Protein AF-A0A7V9BGT3-F1 (afdb_monomer_lite)

Foldseek 3Di:
DDDPLQVVQVVVVVVVCVVCVVQNVQKDWDDQVVVCVVCPPPVDPDPRDDNHTDIDGHPPD

Sequence (61 aa):
MTSPLYIVARTVLLDALDALGEQRDAVVLVGAQAIYLHTGDADIAVPAFTTDGDLVIDHHA

Structure (mmCIF, N/CA/C/O backbone):
data_AF-A0A7V9BGT3-F1
#
_entry.id   AF-A0A7V9BGT3-F1
#
loop_
_atom_site.group_PDB
_atom_site.id
_atom_site.type_symbol
_atom_site.label_atom_id
_atom_site.label_alt_id
_atom_site.label_comp_id
_atom_site.label_asym_id
_atom_site.label_entity_id
_atom_site.label_seq_id
_atom_site.pdbx_PDB_ins_code
_atom_site.Cartn_x
_atom_site.Cartn_y
_atom_site.Cartn_z
_atom_site.occupancy
_atom_site.B_iso_or_equiv
_atom_site.auth_seq_id
_atom_site.auth_comp_id
_atom_site.auth_asym_id
_atom_site.auth_atom_id
_atom_site.pdbx_PDB_model_num
ATOM 1 N N . MET A 1 1 ? 16.919 -4.993 -11.461 1.00 60.28 1 MET A N 1
ATOM 2 C CA . MET A 1 1 ? 17.078 -4.198 -10.223 1.00 60.28 1 MET A CA 1
ATOM 3 C C . MET A 1 1 ? 15.808 -3.401 -10.019 1.00 60.28 1 MET A C 1
ATOM 5 O O . MET A 1 1 ? 15.352 -2.785 -10.974 1.00 60.28 1 MET A O 1
ATOM 9 N N . THR A 1 2 ? 15.227 -3.443 -8.825 1.00 75.56 2 THR A N 1
ATOM 10 C CA . THR A 1 2 ? 14.010 -2.690 -8.502 1.00 75.56 2 THR A CA 1
ATOM 11 C C . THR A 1 2 ? 14.311 -1.191 -8.467 1.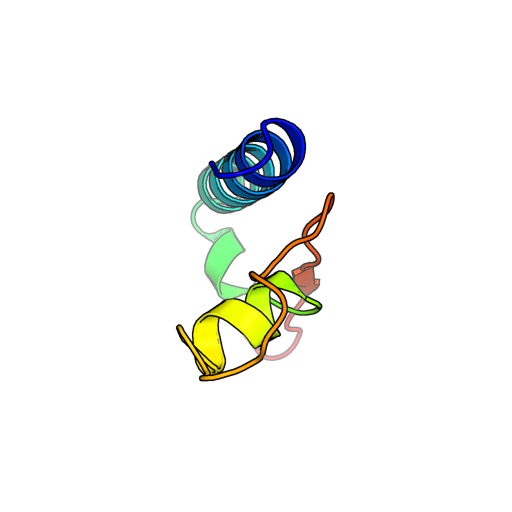00 75.56 2 THR A C 1
ATOM 13 O O . THR A 1 2 ? 15.329 -0.779 -7.912 1.00 75.56 2 THR A O 1
ATOM 16 N N . SER A 1 3 ? 13.455 -0.377 -9.086 1.00 89.12 3 SER A N 1
ATOM 17 C CA . SER A 1 3 ? 13.641 1.077 -9.158 1.00 89.12 3 SER A CA 1
ATOM 18 C C . SER A 1 3 ? 13.625 1.723 -7.761 1.00 89.12 3 SER A C 1
ATOM 20 O O . SER A 1 3 ? 12.721 1.414 -6.979 1.00 89.12 3 SER A O 1
ATOM 22 N N . PRO A 1 4 ? 14.543 2.662 -7.443 1.00 93.12 4 PRO A N 1
ATOM 23 C CA . PRO A 1 4 ? 14.528 3.388 -6.170 1.00 93.12 4 PRO A CA 1
ATOM 24 C C . PRO A 1 4 ? 13.204 4.106 -5.903 1.00 93.12 4 PRO A C 1
ATOM 26 O O . PRO A 1 4 ? 12.742 4.140 -4.769 1.00 93.12 4 PRO A O 1
ATOM 29 N N . LEU A 1 5 ? 12.562 4.634 -6.949 1.00 93.50 5 LEU A N 1
ATOM 30 C CA . LEU A 1 5 ? 11.295 5.347 -6.808 1.00 93.50 5 LEU A CA 1
ATOM 31 C C . LEU A 1 5 ? 10.140 4.404 -6.460 1.00 93.50 5 LEU A C 1
ATOM 33 O O . LEU A 1 5 ? 9.288 4.760 -5.657 1.00 93.50 5 LEU A O 1
ATOM 37 N N . TYR A 1 6 ? 10.156 3.181 -6.995 1.00 91.62 6 TYR A N 1
ATOM 38 C CA . TYR A 1 6 ? 9.184 2.154 -6.615 1.00 91.62 6 TYR A CA 1
ATOM 39 C C . TYR A 1 6 ? 9.349 1.734 -5.156 1.00 91.62 6 TYR A C 1
ATOM 41 O O . TYR A 1 6 ? 8.363 1.564 -4.441 1.00 91.62 6 TYR A O 1
ATOM 49 N N . ILE A 1 7 ? 10.601 1.604 -4.701 1.00 93.44 7 ILE A N 1
ATOM 50 C CA . ILE A 1 7 ? 10.900 1.314 -3.296 1.00 93.44 7 ILE A CA 1
ATOM 51 C C . ILE A 1 7 ? 10.350 2.438 -2.417 1.00 93.44 7 ILE A C 1
ATOM 53 O O . ILE A 1 7 ? 9.598 2.152 -1.496 1.00 93.44 7 ILE A O 1
ATOM 57 N N . VAL A 1 8 ? 10.653 3.701 -2.734 1.00 96.44 8 VAL A N 1
ATOM 58 C CA . VAL A 1 8 ? 10.165 4.860 -1.969 1.00 96.44 8 VAL A CA 1
ATOM 59 C C . VAL A 1 8 ? 8.638 4.922 -1.949 1.00 96.44 8 VAL A C 1
ATOM 61 O O . VAL A 1 8 ? 8.066 5.081 -0.876 1.00 96.44 8 VAL A O 1
ATOM 64 N N . ALA A 1 9 ? 7.973 4.746 -3.093 1.00 95.50 9 ALA A N 1
ATOM 65 C CA . ALA A 1 9 ? 6.513 4.751 -3.172 1.00 95.50 9 ALA A CA 1
ATOM 66 C C . ALA A 1 9 ? 5.889 3.681 -2.265 1.00 95.50 9 ALA A C 1
ATOM 68 O O . ALA A 1 9 ? 4.964 3.964 -1.504 1.00 95.50 9 ALA A O 1
ATOM 69 N N . ARG A 1 10 ? 6.438 2.460 -2.288 1.00 95.06 10 ARG A N 1
ATOM 70 C CA . ARG A 1 10 ? 5.957 1.365 -1.441 1.00 95.06 10 ARG A CA 1
ATOM 71 C C . ARG A 1 10 ? 6.272 1.594 0.038 1.00 95.06 10 ARG A C 1
ATOM 73 O O . ARG A 1 10 ? 5.437 1.272 0.873 1.00 95.06 10 ARG A O 1
ATOM 80 N N . THR A 1 11 ? 7.437 2.150 0.364 1.00 97.25 11 THR A N 1
ATOM 81 C CA . THR A 1 11 ? 7.799 2.501 1.745 1.00 97.25 11 THR A CA 1
ATOM 82 C C . THR A 1 11 ? 6.840 3.542 2.308 1.00 97.25 11 THR A C 1
ATOM 84 O O . THR A 1 11 ? 6.248 3.299 3.348 1.00 97.25 11 THR A O 1
ATOM 87 N N . VAL A 1 12 ? 6.600 4.644 1.591 1.00 97.69 12 VAL A N 1
ATOM 88 C CA . VAL A 1 12 ? 5.701 5.715 2.056 1.00 97.69 12 VAL A CA 1
ATOM 89 C C . VAL A 1 12 ? 4.260 5.222 2.200 1.00 97.69 12 VAL A C 1
ATOM 91 O O . VAL A 1 12 ? 3.580 5.600 3.149 1.00 97.69 12 VAL A O 1
ATOM 94 N N . LEU A 1 13 ? 3.789 4.351 1.301 1.00 97.69 13 LEU A N 1
ATOM 95 C CA . LEU A 1 13 ? 2.477 3.714 1.444 1.00 97.69 13 LEU A CA 1
ATOM 96 C C . LEU A 1 13 ? 2.385 2.877 2.732 1.00 97.69 13 LEU A C 1
ATOM 98 O O . LEU A 1 13 ? 1.379 2.948 3.434 1.00 97.69 13 LEU A O 1
ATOM 102 N N . LEU A 1 14 ? 3.421 2.097 3.051 1.00 97.88 14 LEU A N 1
ATOM 103 C CA . LEU A 1 14 ? 3.465 1.310 4.286 1.00 97.88 14 LEU A CA 1
ATOM 104 C C . LEU A 1 14 ? 3.548 2.210 5.525 1.00 97.88 14 LEU A C 1
ATOM 106 O O . L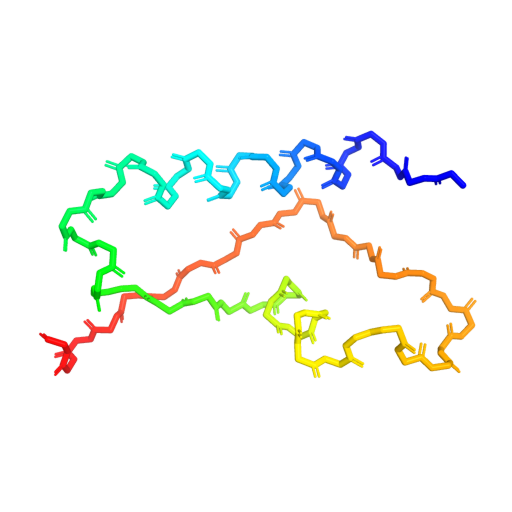EU A 1 14 ? 2.795 1.985 6.468 1.00 97.88 14 LEU A O 1
ATOM 110 N N . ASP A 1 15 ? 4.362 3.267 5.486 1.00 98.44 15 ASP A N 1
ATOM 111 C CA . ASP A 1 15 ? 4.446 4.267 6.557 1.00 98.44 15 ASP A CA 1
ATOM 112 C C . ASP A 1 15 ? 3.083 4.939 6.799 1.00 98.44 15 ASP A C 1
ATOM 114 O O . ASP A 1 15 ? 2.692 5.160 7.943 1.00 98.44 15 ASP A O 1
ATOM 118 N N . ALA A 1 16 ? 2.326 5.237 5.737 1.00 97.69 16 ALA A N 1
ATOM 119 C CA . ALA A 1 16 ? 0.984 5.803 5.845 1.00 97.69 16 ALA A CA 1
ATOM 120 C C . ALA A 1 16 ? -0.008 4.816 6.479 1.00 97.69 16 ALA A C 1
ATOM 122 O O . ALA A 1 16 ? -0.759 5.196 7.376 1.00 97.69 16 ALA A O 1
ATOM 123 N N . LEU A 1 17 ? 0.006 3.546 6.058 1.00 97.56 17 LEU A N 1
ATOM 124 C CA . LEU A 1 17 ? -0.818 2.502 6.674 1.00 97.56 17 LEU A CA 1
ATOM 125 C C . LEU A 1 17 ? -0.462 2.316 8.156 1.00 97.56 17 LEU A C 1
ATOM 127 O O . LEU A 1 17 ? -1.362 2.152 8.980 1.00 97.56 17 LEU A O 1
ATOM 131 N N . ASP A 1 18 ? 0.820 2.369 8.518 1.00 98.25 18 ASP A N 1
ATOM 132 C CA . ASP A 1 18 ? 1.309 2.356 9.905 1.00 98.25 18 ASP A CA 1
ATOM 133 C C . ASP A 1 18 ? 0.858 3.574 10.708 1.00 98.25 18 ASP A C 1
ATOM 135 O O . ASP A 1 18 ? 0.348 3.410 11.818 1.00 98.25 18 ASP A O 1
ATOM 139 N N . ALA A 1 19 ? 0.916 4.768 10.126 1.00 98.25 19 ALA A N 1
ATOM 140 C CA . ALA A 1 19 ? 0.452 5.992 10.768 1.00 98.25 19 ALA A CA 1
ATOM 141 C C . ALA A 1 19 ? -1.067 6.025 11.025 1.00 98.25 19 ALA A C 1
ATOM 143 O O . ALA A 1 19 ? -1.496 6.673 11.978 1.00 98.25 19 ALA A O 1
ATOM 144 N N . LEU A 1 20 ? -1.880 5.331 10.217 1.00 97.31 20 LEU A N 1
ATOM 145 C CA . LEU A 1 20 ? -3.337 5.265 10.407 1.00 97.31 20 LEU A CA 1
ATOM 146 C C . LEU A 1 20 ? -3.755 4.533 11.696 1.00 97.31 20 LEU A C 1
ATOM 148 O O . LEU A 1 20 ? -4.842 4.786 12.213 1.00 97.31 20 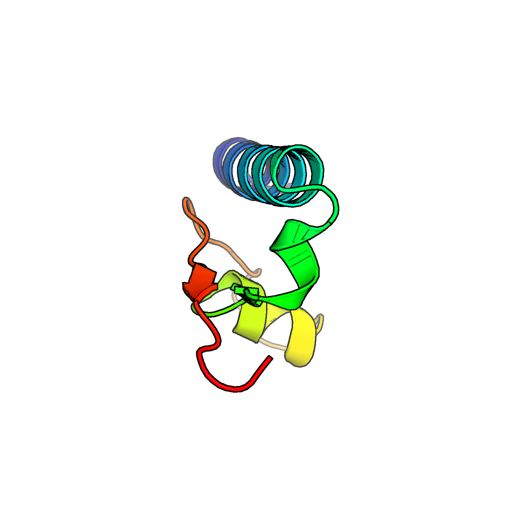LEU A O 1
ATOM 152 N N . GLY A 1 21 ? -2.921 3.636 12.235 1.00 96.81 21 GLY A N 1
ATOM 153 C CA . GLY A 1 21 ? -3.255 2.872 13.442 1.00 96.81 21 GLY A CA 1
ATOM 154 C C . GLY A 1 21 ? -4.601 2.142 13.321 1.00 96.81 21 GLY A C 1
ATOM 155 O O . GLY A 1 21 ? -4.839 1.437 12.343 1.00 96.81 21 GLY A O 1
ATOM 156 N N . GLU A 1 22 ? -5.495 2.340 14.295 1.00 95.38 22 GLU A N 1
ATOM 157 C CA . GLU A 1 22 ? -6.847 1.746 14.318 1.00 95.38 22 GLU A CA 1
ATOM 158 C C . GLU A 1 22 ? -7.731 2.196 13.141 1.00 95.38 22 GLU A C 1
ATOM 160 O O . GLU A 1 22 ? -8.651 1.489 12.750 1.00 95.38 22 GLU A O 1
ATOM 165 N N . GLN A 1 23 ? -7.442 3.346 12.522 1.00 95.38 23 GLN A N 1
ATOM 166 C CA . GLN A 1 23 ? -8.209 3.851 11.373 1.00 95.38 23 GLN A CA 1
ATOM 167 C C . GLN A 1 23 ? -7.913 3.080 10.082 1.00 95.38 23 GLN A C 1
ATOM 169 O O . GLN A 1 23 ? -8.593 3.280 9.077 1.00 95.38 23 GLN A O 1
ATOM 174 N N . ARG A 1 24 ? -6.898 2.207 10.086 1.00 95.75 24 ARG A N 1
ATOM 175 C CA . ARG A 1 24 ? -6.524 1.396 8.925 1.00 95.75 24 ARG A CA 1
ATOM 176 C C . ARG A 1 24 ? -7.658 0.480 8.462 1.00 95.75 24 ARG A C 1
ATOM 178 O O . ARG A 1 24 ? -7.756 0.219 7.268 1.00 95.75 24 ARG A O 1
ATOM 185 N N . ASP A 1 25 ? -8.525 0.039 9.368 1.00 94.19 25 ASP A N 1
ATOM 186 C CA . ASP A 1 25 ? -9.659 -0.825 9.022 1.00 94.19 25 ASP A CA 1
ATOM 187 C C . ASP A 1 25 ? -10.702 -0.106 8.144 1.00 94.19 25 ASP A C 1
ATOM 189 O O . ASP A 1 25 ? -11.486 -0.758 7.461 1.00 94.19 25 ASP A O 1
ATOM 193 N N . ALA A 1 26 ? -10.666 1.231 8.095 1.00 96.00 26 ALA A N 1
ATOM 194 C CA . ALA A 1 26 ? -11.538 2.058 7.264 1.00 96.00 26 ALA A CA 1
ATOM 195 C C . ALA A 1 26 ? -10.914 2.452 5.911 1.00 96.00 26 ALA A C 1
ATOM 197 O O . ALA A 1 26 ? -11.410 3.370 5.255 1.00 96.00 26 ALA A O 1
ATOM 198 N N . VAL A 1 27 ? -9.818 1.818 5.476 1.00 97.06 27 VAL A N 1
ATOM 199 C CA . VAL A 1 27 ? -9.221 2.083 4.156 1.00 97.06 27 VAL A CA 1
ATOM 200 C C . VAL A 1 27 ? -8.989 0.812 3.350 1.00 97.06 27 VAL A C 1
ATOM 202 O O . VAL A 1 27 ? -8.639 -0.240 3.878 1.00 97.06 27 VAL A O 1
ATOM 205 N N . VAL A 1 28 ? -9.121 0.928 2.030 1.00 96.88 28 VAL A N 1
ATOM 206 C CA . VAL A 1 28 ? -8.836 -0.145 1.074 1.00 96.88 28 VAL A CA 1
ATOM 207 C C . VAL A 1 28 ? -7.719 0.303 0.140 1.00 96.88 28 VAL A C 1
ATOM 209 O O . VAL A 1 28 ? -7.767 1.394 -0.435 1.00 96.88 28 VAL A O 1
ATOM 212 N N . LEU A 1 29 ? -6.713 -0.557 -0.029 1.00 97.25 29 LEU A N 1
ATOM 213 C CA . LEU A 1 29 ? -5.666 -0.363 -1.026 1.00 97.25 29 LEU A CA 1
ATOM 214 C C . LEU A 1 29 ? -6.256 -0.499 -2.430 1.00 97.25 29 LEU A C 1
ATOM 216 O O . LEU A 1 29 ? -6.844 -1.528 -2.762 1.00 97.25 29 LEU A O 1
ATOM 220 N N . VAL A 1 30 ? -6.052 0.516 -3.266 1.00 97.00 30 VAL A N 1
ATOM 221 C CA . VAL A 1 30 ? -6.509 0.534 -4.661 1.00 97.00 30 VAL A CA 1
ATOM 222 C C . VAL A 1 30 ? -5.356 0.897 -5.604 1.00 97.00 30 VAL A C 1
ATOM 224 O O . VAL A 1 30 ? -4.190 0.952 -5.206 1.00 97.00 30 VAL A O 1
ATOM 227 N N . GLY A 1 31 ? -5.658 1.060 -6.892 1.00 95.38 31 GLY A N 1
ATOM 228 C CA . GLY A 1 31 ? -4.665 1.439 -7.894 1.00 95.38 31 GLY A CA 1
ATOM 229 C C . GLY A 1 31 ? -3.644 0.338 -8.201 1.00 95.38 31 GLY A C 1
ATOM 230 O O . GLY A 1 31 ? -3.888 -0.857 -8.012 1.00 95.38 31 GLY A O 1
ATOM 231 N N . ALA A 1 32 ? -2.485 0.747 -8.719 1.00 93.31 32 ALA A N 1
ATOM 232 C CA . ALA A 1 32 ? -1.476 -0.171 -9.247 1.00 93.31 32 ALA A CA 1
ATOM 233 C C . ALA A 1 32 ? -0.899 -1.113 -8.176 1.00 93.31 32 ALA A C 1
ATOM 235 O O . ALA A 1 32 ? -0.719 -2.301 -8.435 1.00 93.31 32 ALA A O 1
ATOM 236 N N . GLN A 1 33 ? -0.672 -0.619 -6.954 1.00 93.44 33 GLN A N 1
ATOM 237 C CA . GLN A 1 33 ? -0.179 -1.438 -5.839 1.00 93.44 33 GLN A CA 1
ATOM 238 C C . GLN A 1 33 ? -1.160 -2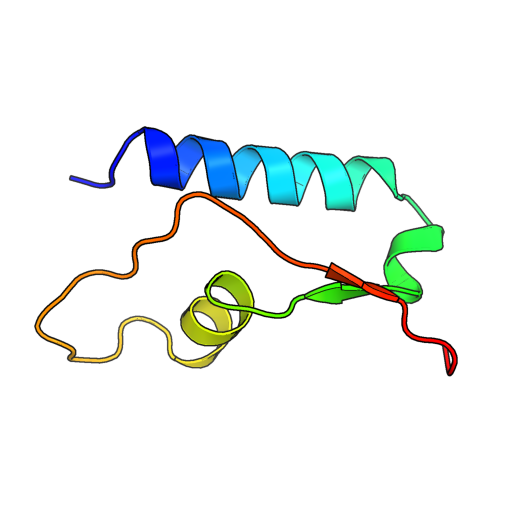.565 -5.475 1.00 93.44 33 GLN A C 1
ATOM 240 O O . GLN A 1 33 ? -0.727 -3.688 -5.216 1.00 93.44 33 GLN A O 1
ATOM 245 N N . ALA A 1 34 ? -2.475 -2.302 -5.509 1.00 94.75 34 ALA A N 1
ATOM 246 C CA . ALA A 1 34 ? -3.493 -3.330 -5.291 1.00 94.75 34 ALA A CA 1
ATOM 247 C C . ALA A 1 34 ? -3.463 -4.396 -6.391 1.00 94.75 34 ALA A C 1
ATOM 249 O O . ALA A 1 34 ? -3.539 -5.586 -6.094 1.00 94.75 34 ALA A O 1
ATOM 250 N N . ILE A 1 35 ? -3.322 -3.981 -7.654 1.00 91.75 35 ILE A N 1
ATOM 251 C CA . ILE A 1 35 ? -3.228 -4.904 -8.792 1.00 91.75 35 ILE A CA 1
ATOM 252 C C . ILE A 1 35 ? -2.010 -5.810 -8.622 1.00 91.75 35 ILE A C 1
ATOM 254 O O . ILE A 1 35 ? -2.165 -7.026 -8.617 1.00 91.75 35 ILE A O 1
ATOM 258 N N . TYR A 1 36 ? -0.826 -5.236 -8.394 1.00 89.50 36 TYR A N 1
ATOM 259 C CA . TYR A 1 36 ? 0.410 -6.006 -8.238 1.00 89.50 36 TYR A CA 1
ATOM 260 C C . TYR A 1 36 ? 0.363 -6.969 -7.048 1.00 89.50 36 TYR A C 1
ATOM 262 O O . TYR A 1 36 ? 0.865 -8.088 -7.147 1.00 89.50 36 TYR A O 1
ATOM 270 N N . LEU A 1 37 ? -0.289 -6.576 -5.947 1.00 90.00 37 LEU A N 1
ATOM 271 C CA . LEU A 1 37 ? -0.508 -7.454 -4.798 1.00 90.00 37 LEU A CA 1
ATOM 272 C C . LEU A 1 37 ? -1.348 -8.691 -5.162 1.00 90.00 37 LEU A C 1
ATOM 274 O O . LEU A 1 37 ? -1.046 -9.784 -4.691 1.00 90.00 37 LEU A O 1
ATOM 278 N N . HIS A 1 38 ? -2.379 -8.533 -5.998 1.00 89.50 38 HIS A N 1
ATOM 279 C CA . HIS A 1 38 ? -3.284 -9.624 -6.378 1.00 89.50 38 HIS A CA 1
ATOM 280 C C . HIS A 1 38 ? -2.773 -10.468 -7.549 1.00 89.50 38 HIS A C 1
ATOM 282 O O . HIS A 1 38 ? -3.083 -11.655 -7.621 1.00 89.50 38 HIS A O 1
ATOM 288 N N . THR A 1 39 ? -2.020 -9.880 -8.483 1.00 85.19 39 THR A N 1
ATOM 289 C CA . THR A 1 39 ? -1.517 -10.597 -9.664 1.00 85.19 39 THR A CA 1
ATOM 290 C C . THR A 1 39 ? -0.232 -11.373 -9.392 1.00 85.19 39 THR A C 1
ATOM 292 O O . THR A 1 39 ? 0.088 -12.279 -10.157 1.00 85.19 39 THR A O 1
ATOM 295 N N . GLY A 1 40 ? 0.503 -11.031 -8.326 1.00 74.06 40 GLY A N 1
ATOM 296 C CA . GLY A 1 40 ? 1.822 -11.598 -8.039 1.00 74.06 40 GLY A CA 1
ATOM 297 C C . GLY A 1 40 ? 2.823 -11.342 -9.172 1.00 74.06 40 GLY A C 1
ATOM 298 O O . GLY A 1 40 ? 2.646 -10.414 -9.967 1.00 74.06 40 GLY A O 1
ATOM 299 N N . ASP A 1 41 ? 3.848 -12.193 -9.272 1.00 67.75 41 ASP A N 1
ATOM 300 C CA . ASP A 1 41 ? 4.721 -12.280 -10.452 1.00 67.75 41 ASP A CA 1
ATOM 301 C C . ASP A 1 41 ? 3.948 -12.952 -11.598 1.00 67.75 41 ASP A C 1
ATOM 303 O O . ASP A 1 41 ? 4.211 -14.089 -11.988 1.00 67.75 41 ASP A O 1
ATOM 307 N N . ALA A 1 42 ? 2.921 -12.273 -12.109 1.00 64.12 42 ALA A N 1
ATOM 308 C CA . ALA A 1 42 ? 2.329 -12.652 -13.378 1.00 64.12 42 ALA A CA 1
ATOM 309 C C . ALA A 1 42 ? 3.437 -12.632 -14.441 1.00 64.12 42 ALA A C 1
ATOM 311 O O . ALA A 1 42 ? 4.302 -11.755 -14.414 1.00 64.12 42 ALA A O 1
ATOM 312 N N . ASP A 1 43 ? 3.395 -13.584 -15.375 1.00 64.38 43 ASP A N 1
ATOM 313 C CA . ASP A 1 43 ? 4.384 -13.785 -16.446 1.00 64.38 43 ASP A CA 1
ATOM 314 C C . ASP A 1 43 ? 4.266 -12.682 -17.529 1.00 64.38 43 ASP A C 1
ATOM 316 O O . ASP A 1 43 ? 4.103 -12.919 -18.726 1.00 64.38 43 ASP A O 1
ATOM 320 N N . ILE A 1 44 ? 4.234 -11.427 -17.083 1.00 62.22 44 ILE A N 1
ATOM 321 C CA . ILE A 1 44 ? 4.154 -10.225 -17.895 1.00 62.22 44 ILE A CA 1
ATOM 322 C C . ILE A 1 44 ? 5.587 -9.769 -18.142 1.00 62.22 44 ILE A C 1
ATOM 324 O O . ILE A 1 44 ? 6.383 -9.611 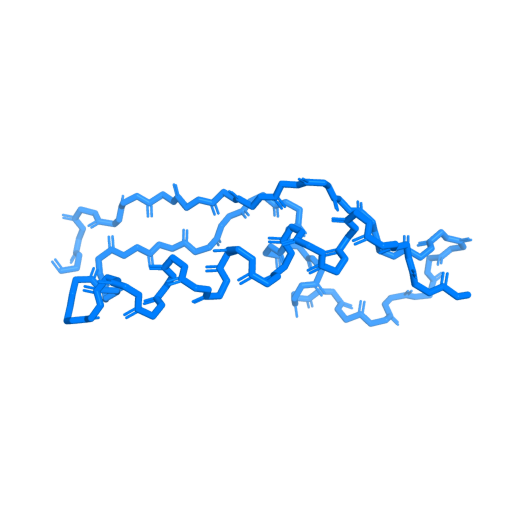-17.221 1.00 62.22 44 ILE A O 1
ATOM 328 N N . ALA A 1 45 ? 5.909 -9.500 -19.405 1.00 63.75 45 ALA A N 1
ATOM 329 C CA . ALA A 1 45 ? 7.248 -9.108 -19.851 1.00 63.75 45 ALA A CA 1
ATOM 330 C C . ALA A 1 45 ? 7.773 -7.781 -19.250 1.00 63.75 45 ALA A C 1
ATOM 332 O O . ALA A 1 45 ? 8.895 -7.374 -19.552 1.00 63.75 45 ALA A O 1
ATOM 333 N N . VAL A 1 46 ? 6.976 -7.093 -18.423 1.00 68.25 46 VAL A N 1
ATOM 334 C CA . VAL A 1 46 ? 7.320 -5.830 -17.767 1.00 68.25 46 VAL A CA 1
ATOM 335 C C . VAL A 1 46 ? 7.177 -6.001 -16.251 1.00 68.25 46 VAL A C 1
ATOM 337 O O . VAL A 1 46 ? 6.074 -6.293 -15.788 1.00 68.25 46 VAL A O 1
ATOM 340 N N . PRO A 1 47 ? 8.254 -5.797 -15.469 1.00 74.50 47 PRO A N 1
ATOM 341 C CA . PRO A 1 47 ? 8.187 -5.834 -14.013 1.00 74.50 47 PRO A CA 1
ATOM 342 C C . PRO A 1 47 ? 7.182 -4.815 -13.469 1.00 74.50 47 PRO A C 1
ATOM 344 O O . PRO A 1 47 ? 7.113 -3.690 -13.969 1.00 74.50 47 PRO A O 1
ATOM 347 N N . ALA A 1 48 ? 6.464 -5.187 -12.408 1.00 80.56 48 ALA A N 1
ATOM 348 C CA . ALA A 1 48 ? 5.583 -4.281 -11.680 1.00 80.56 48 ALA A CA 1
ATOM 349 C C . ALA A 1 48 ? 6.318 -2.981 -11.303 1.00 80.56 48 ALA A C 1
ATOM 351 O O . ALA A 1 48 ? 7.373 -3.003 -10.660 1.00 80.56 48 ALA A O 1
ATOM 352 N N . PHE A 1 49 ? 5.761 -1.842 -11.717 1.00 88.75 49 PHE A N 1
ATOM 353 C CA . PHE A 1 49 ? 6.309 -0.522 -11.424 1.00 88.75 49 PHE A CA 1
ATOM 354 C C . PHE A 1 49 ? 5.188 0.507 -11.260 1.00 88.75 49 PHE A C 1
ATOM 356 O O . PHE A 1 49 ? 4.284 0.598 -12.088 1.00 88.75 49 PHE A O 1
ATOM 363 N N . THR A 1 50 ? 5.255 1.280 -10.180 1.00 92.12 50 THR A N 1
ATOM 364 C CA . THR A 1 50 ? 4.474 2.502 -9.961 1.00 92.12 50 THR A CA 1
ATOM 365 C C . THR A 1 50 ? 5.252 3.447 -9.042 1.00 92.12 50 THR A C 1
ATOM 367 O O . THR A 1 50 ? 6.179 3.024 -8.348 1.00 92.12 50 THR A O 1
ATOM 370 N N . THR A 1 51 ? 4.915 4.731 -9.056 1.00 95.06 51 THR A N 1
ATOM 371 C CA . THR A 1 51 ? 5.610 5.778 -8.288 1.00 95.06 51 THR A CA 1
ATOM 372 C C . THR A 1 51 ? 4.759 6.359 -7.163 1.00 95.06 51 THR A C 1
ATOM 374 O O . THR A 1 51 ? 5.192 7.284 -6.484 1.00 95.06 51 THR A O 1
ATOM 377 N N . ASP A 1 52 ? 3.564 5.812 -6.971 1.00 95.50 52 ASP A N 1
ATOM 378 C CA . ASP A 1 52 ? 2.544 6.243 -6.025 1.00 95.50 52 ASP A CA 1
ATOM 379 C C . ASP A 1 52 ? 1.869 5.038 -5.335 1.00 95.50 52 ASP A C 1
ATOM 381 O O . ASP A 1 52 ? 2.243 3.870 -5.520 1.00 95.50 52 ASP A O 1
ATOM 385 N N . GLY A 1 53 ? 0.901 5.350 -4.477 1.00 95.69 53 GLY A N 1
ATOM 386 C CA . GLY A 1 53 ? 0.008 4.402 -3.830 1.00 95.69 53 GLY A CA 1
ATOM 387 C C . GLY A 1 53 ? -1.305 5.099 -3.494 1.00 95.69 53 GLY A C 1
ATOM 388 O O . GLY A 1 53 ? -1.295 6.217 -2.981 1.00 95.69 53 GLY A O 1
ATOM 389 N N . ASP A 1 54 ? -2.418 4.430 -3.780 1.00 97.38 54 ASP A N 1
ATOM 390 C CA . ASP A 1 54 ? -3.759 4.980 -3.618 1.00 97.38 54 ASP A CA 1
ATOM 391 C C . ASP A 1 54 ? -4.521 4.228 -2.526 1.00 97.38 54 ASP A C 1
ATOM 393 O O . ASP A 1 54 ? -4.538 2.994 -2.489 1.00 97.38 54 ASP A O 1
ATOM 397 N N . LEU A 1 55 ? -5.203 4.977 -1.664 1.00 97.31 55 LEU A N 1
ATOM 398 C CA . LEU A 1 55 ? -6.131 4.450 -0.669 1.00 97.31 55 LEU A CA 1
ATOM 399 C C . LEU A 1 55 ? -7.509 5.059 -0.916 1.00 97.31 55 LEU A C 1
ATOM 401 O O . LEU A 1 55 ? -7.627 6.262 -1.152 1.00 97.31 55 LEU A O 1
ATOM 405 N N . VAL A 1 56 ? -8.551 4.238 -0.826 1.00 97.69 56 VAL A N 1
ATOM 406 C CA . VAL A 1 56 ? -9.935 4.715 -0.730 1.00 97.69 56 VAL A CA 1
ATOM 407 C C . VAL A 1 56 ? -10.433 4.500 0.694 1.00 97.69 56 VAL A C 1
ATOM 409 O O . VAL A 1 56 ? -10.065 3.517 1.332 1.00 97.69 56 VAL A O 1
ATOM 412 N N . ILE A 1 57 ? -11.257 5.417 1.198 1.00 96.56 57 ILE A N 1
ATOM 413 C CA . ILE A 1 57 ? -11.940 5.243 2.483 1.00 96.56 57 ILE A CA 1
ATOM 414 C C . ILE A 1 57 ? -13.120 4.297 2.270 1.00 96.56 57 ILE A C 1
ATOM 416 O O . ILE A 1 57 ? -13.974 4.555 1.416 1.00 96.56 57 ILE A O 1
ATOM 420 N N . ASP A 1 58 ? -13.172 3.225 3.054 1.00 94.38 58 ASP A N 1
ATOM 421 C CA . ASP A 1 58 ? -14.362 2.398 3.160 1.00 94.38 58 ASP A CA 1
ATOM 422 C C . ASP A 1 58 ? -15.346 3.058 4.129 1.00 94.38 58 ASP A C 1
ATOM 424 O O . ASP A 1 58 ? -15.031 3.349 5.278 1.00 94.38 58 ASP A O 1
ATOM 428 N N . HIS A 1 59 ? -16.551 3.319 3.641 1.00 84.12 59 HIS A N 1
ATOM 429 C CA . HIS A 1 59 ? -17.632 3.940 4.404 1.00 84.12 59 HIS A CA 1
ATOM 430 C C . HIS A 1 59 ? -18.596 2.896 4.987 1.00 84.12 59 HIS A C 1
ATOM 432 O O . HIS A 1 59 ? -19.604 3.263 5.592 1.00 84.12 59 HIS A O 1
ATOM 438 N N . HIS A 1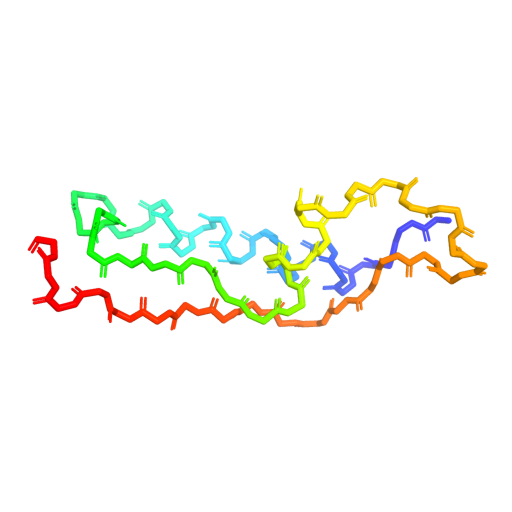 60 ? -18.306 1.608 4.772 1.00 78.12 60 HIS A N 1
ATOM 439 C CA . HIS A 1 60 ? -19.043 0.472 5.317 1.00 78.12 60 HIS A CA 1
ATOM 440 C C . HIS A 1 60 ? -18.334 -0.215 6.494 1.00 78.12 60 HIS A C 1
ATOM 442 O O . HIS A 1 60 ? -18.956 -1.081 7.112 1.00 78.12 60 HIS A O 1
ATOM 448 N N . ALA A 1 61 ? -17.074 0.144 6.765 1.00 61.97 61 ALA A N 1
ATOM 449 C CA . ALA A 1 61 ? -16.264 -0.385 7.863 1.00 61.97 61 ALA A CA 1
ATOM 450 C C . ALA A 1 61 ? -16.722 0.123 9.240 1.00 61.97 61 ALA A C 1
ATOM 452 O O . ALA A 1 61 ? -17.119 1.310 9.343 1.00 61.97 61 ALA A O 1
#

Radius of gyration: 12.87 Å; chains: 1; bounding box: 36×20×34 Å

pLDDT: mean 89.19, std 11.39, range [60.28, 98.44]

Secondary structure (DSSP, 8-state):
---HHHHHHHHHHHHHHHHHGGGGGGEEEEHHHHHHHHH-S-S-SS----S--EEEE-S--